Protein AF-A0A7S3AWL4-F1 (afdb_monomer_lite)

Sequence (113 aa):
MGIVVPYDKRTEVGYRSLDPSGESLRKLLYRQVSAKPEARAAPQSELDELVNWANIANDECDFGASLQLGSDLFNHSPQLAALTGRVLQTAYTLLGRDEYASIAAEHAASRSS

Organism: NCBI:txid156174

Structure (mmCIF, N/CA/C/O backbone):
data_AF-A0A7S3AWL4-F1
#
_entry.id   AF-A0A7S3AWL4-F1
#
loop_
_atom_site.group_PDB
_atom_site.id
_atom_site.type_symbol
_atom_site.label_atom_id
_atom_site.label_alt_id
_atom_site.label_comp_id
_atom_site.label_asym_id
_atom_site.label_entity_id
_atom_site.label_seq_id
_atom_site.pdbx_PDB_ins_code
_atom_site.Cartn_x
_atom_site.Cartn_y
_atom_site.Cartn_z
_atom_site.occupancy
_atom_site.B_iso_or_equiv
_atom_site.auth_seq_id
_atom_site.auth_comp_id
_atom_site.auth_asym_id
_atom_site.auth_atom_id
_atom_site.pdbx_PDB_model_num
ATOM 1 N N . MET A 1 1 ? -13.355 -4.216 -7.420 1.00 52.69 1 MET A N 1
ATOM 2 C CA . MET A 1 1 ? -13.648 -4.817 -6.102 1.00 52.69 1 MET A CA 1
ATOM 3 C C . MET A 1 1 ? -13.735 -3.685 -5.094 1.00 52.69 1 MET A C 1
ATOM 5 O O . MET A 1 1 ? -13.007 -2.720 -5.271 1.00 52.69 1 MET A O 1
ATOM 9 N N . GLY A 1 2 ? -14.642 -3.760 -4.120 1.00 69.56 2 GLY A N 1
ATOM 10 C CA . GLY A 1 2 ? -14.717 -2.799 -3.012 1.00 69.56 2 GLY A CA 1
ATOM 11 C C . GLY A 1 2 ? -14.178 -3.424 -1.725 1.00 69.56 2 GLY A C 1
ATOM 12 O O . GLY A 1 2 ? -14.211 -4.648 -1.590 1.00 69.56 2 GLY A O 1
ATOM 13 N N . ILE A 1 3 ? -13.685 -2.603 -0.798 1.00 79.56 3 ILE A N 1
ATOM 14 C CA . ILE A 1 3 ? -13.221 -3.052 0.521 1.00 79.56 3 ILE A CA 1
ATOM 15 C C . ILE A 1 3 ? -14.275 -2.773 1.599 1.00 79.56 3 ILE A C 1
ATOM 17 O O . ILE A 1 3 ? -15.037 -1.815 1.502 1.00 79.56 3 ILE A O 1
ATOM 21 N N . VAL A 1 4 ? -14.307 -3.611 2.638 1.00 80.19 4 VAL A N 1
ATOM 22 C CA . VAL A 1 4 ? -15.144 -3.403 3.829 1.00 80.19 4 VAL A CA 1
ATOM 23 C C . VAL A 1 4 ? -14.237 -3.312 5.048 1.00 80.19 4 VAL A C 1
ATOM 25 O O . VAL A 1 4 ? -13.524 -4.269 5.383 1.00 80.19 4 VAL A O 1
ATOM 28 N N . VAL A 1 5 ? -14.281 -2.158 5.709 1.00 75.19 5 VAL A N 1
ATOM 29 C CA . VAL A 1 5 ? -13.503 -1.844 6.909 1.00 75.19 5 VAL A CA 1
ATOM 30 C C . VAL A 1 5 ? -14.408 -1.264 7.996 1.00 75.19 5 VAL A C 1
ATOM 32 O O . VAL A 1 5 ? -15.437 -0.668 7.666 1.00 75.19 5 VAL A O 1
ATOM 35 N N . PRO A 1 6 ? -14.075 -1.462 9.283 1.00 75.62 6 PRO A N 1
ATOM 36 C CA . PRO A 1 6 ? -14.747 -0.764 10.371 1.00 75.62 6 PRO A CA 1
ATOM 37 C C . PRO A 1 6 ? -14.640 0.749 10.162 1.00 75.62 6 PRO A C 1
ATOM 39 O O . PRO A 1 6 ? -13.563 1.247 9.853 1.00 75.62 6 PRO A O 1
ATOM 42 N N . TYR A 1 7 ? -15.755 1.461 10.317 1.00 77.06 7 TYR A N 1
ATOM 43 C CA . TYR A 1 7 ? -15.812 2.917 10.218 1.00 77.06 7 TYR A CA 1
ATOM 44 C C . TYR A 1 7 ? -16.582 3.465 11.416 1.00 77.06 7 TYR A C 1
ATOM 46 O O . TYR A 1 7 ? -17.759 3.135 11.609 1.00 77.06 7 TYR A O 1
ATOM 54 N N . ASP A 1 8 ? -15.919 4.281 12.229 1.00 77.69 8 ASP A N 1
ATOM 55 C CA . ASP A 1 8 ? -16.550 4.985 13.337 1.00 77.69 8 ASP A CA 1
ATOM 56 C C . ASP A 1 8 ? -17.167 6.284 12.809 1.00 77.69 8 ASP A C 1
ATOM 58 O O . ASP A 1 8 ? -16.482 7.250 12.490 1.00 77.69 8 ASP A O 1
ATOM 62 N N . LYS A 1 9 ? -18.501 6.319 12.741 1.00 75.88 9 LYS A N 1
ATOM 63 C CA . LYS A 1 9 ? -19.256 7.489 1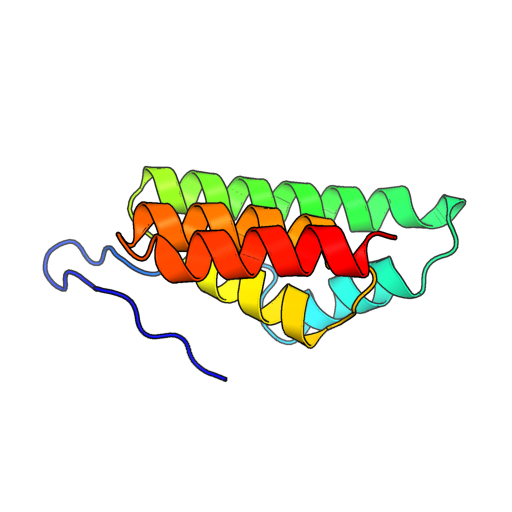2.266 1.00 75.88 9 LYS A CA 1
ATOM 64 C C . LYS A 1 9 ? -19.129 8.719 13.167 1.00 75.88 9 LYS A C 1
ATOM 66 O O . LYS A 1 9 ? -19.518 9.802 12.751 1.00 75.88 9 LYS A O 1
ATOM 71 N N . ARG A 1 10 ? -18.691 8.555 14.417 1.00 73.19 10 ARG A N 1
ATOM 72 C CA . ARG A 1 10 ? -18.588 9.644 15.394 1.00 73.19 10 ARG A CA 1
ATOM 73 C C . ARG A 1 10 ? -17.258 10.378 15.278 1.00 73.19 10 ARG A C 1
ATOM 75 O O . ARG A 1 10 ? -17.219 11.575 15.537 1.00 73.19 10 ARG A O 1
ATOM 82 N N . THR A 1 11 ? -16.192 9.663 14.935 1.00 75.19 11 THR A N 1
ATOM 83 C CA . THR A 1 11 ? -14.858 10.236 14.708 1.00 75.19 11 THR A CA 1
ATOM 84 C C . THR A 1 11 ? -14.525 10.384 13.226 1.00 75.19 11 THR A C 1
ATOM 86 O O . THR A 1 11 ? -13.534 11.024 12.905 1.00 75.19 11 THR A O 1
ATOM 89 N N . GLU A 1 12 ? -15.352 9.814 12.344 1.00 79.12 12 GLU A N 1
ATOM 90 C CA . GLU A 1 12 ? -15.141 9.717 10.896 1.00 79.12 12 GLU A CA 1
ATOM 91 C C . GLU A 1 12 ? -13.871 8.939 10.509 1.00 79.12 12 GLU A C 1
ATOM 93 O O . GLU A 1 12 ? -13.321 9.140 9.430 1.00 79.12 12 GLU A O 1
ATOM 98 N N . VAL A 1 13 ? -13.438 8.016 11.375 1.00 79.31 13 VAL A N 1
ATOM 99 C CA . VAL A 1 13 ? -12.190 7.248 11.237 1.00 79.31 13 VAL A CA 1
ATOM 100 C C . VAL A 1 13 ? -12.463 5.824 10.760 1.00 79.31 13 VAL A C 1
ATOM 102 O O . VAL A 1 13 ? -13.411 5.167 11.195 1.00 79.31 13 VAL A O 1
ATOM 105 N N . GLY A 1 14 ? -11.592 5.328 9.889 1.00 76.19 14 GLY A N 1
ATOM 106 C CA . GLY A 1 14 ? -11.541 3.948 9.409 1.00 76.19 14 GLY A CA 1
ATOM 107 C C . GLY A 1 14 ? -11.207 3.849 7.921 1.00 76.19 14 GLY A C 1
ATOM 108 O O . GLY A 1 14 ? -10.674 2.834 7.463 1.00 76.19 14 GLY A O 1
ATOM 109 N N . TYR A 1 15 ? -11.481 4.908 7.156 1.00 85.94 15 TYR A N 1
ATOM 110 C CA . TYR A 1 15 ? -11.156 5.000 5.739 1.00 85.94 15 TYR A CA 1
ATOM 111 C C . TYR A 1 15 ? -10.933 6.449 5.318 1.00 85.94 15 TYR A C 1
ATOM 113 O O . TYR A 1 15 ? -11.789 7.308 5.523 1.00 85.94 15 TYR A O 1
ATOM 121 N N . ARG A 1 16 ? -9.849 6.660 4.572 1.00 86.25 16 ARG A N 1
ATOM 122 C CA . ARG A 1 16 ? -9.619 7.875 3.797 1.00 86.25 16 ARG A CA 1
ATOM 123 C C . ARG A 1 16 ? -9.127 7.530 2.397 1.00 86.25 16 ARG A C 1
ATOM 125 O O . ARG A 1 16 ? -8.418 6.542 2.202 1.00 86.25 16 ARG A O 1
ATOM 132 N N . SER A 1 17 ? -9.480 8.365 1.428 1.00 83.88 17 SER A N 1
ATOM 133 C CA . SER A 1 17 ? -8.934 8.259 0.075 1.00 83.88 17 SER A CA 1
ATOM 134 C C . SER A 1 17 ? -7.489 8.749 0.045 1.00 83.88 17 SER A C 1
ATOM 136 O O . SER A 1 17 ? -7.158 9.754 0.671 1.00 83.88 17 SER A O 1
ATOM 138 N N . LEU A 1 18 ? -6.650 8.061 -0.725 1.00 86.75 18 LEU A N 1
ATOM 139 C CA . LEU A 1 18 ? -5.311 8.528 -1.075 1.00 86.75 18 LEU A CA 1
ATOM 140 C C . LEU A 1 18 ? -5.362 9.270 -2.421 1.00 86.75 18 LEU A C 1
ATOM 142 O O . LEU A 1 18 ? -6.211 8.982 -3.269 1.00 86.75 18 LEU A O 1
ATOM 146 N N . ASP A 1 19 ? -4.452 10.211 -2.629 1.00 84.44 19 ASP A N 1
ATOM 147 C CA . ASP A 1 19 ? -4.171 10.818 -3.933 1.00 84.44 19 ASP A CA 1
ATOM 148 C C . ASP A 1 19 ? -2.755 10.374 -4.321 1.00 84.44 19 ASP A C 1
ATOM 150 O O . ASP A 1 19 ? -1.914 10.388 -3.435 1.00 84.44 19 ASP A O 1
ATOM 154 N N . PRO A 1 20 ? -2.451 9.918 -5.547 1.00 85.19 20 PRO A N 1
ATOM 155 C CA . PRO A 1 20 ? -3.381 9.504 -6.596 1.00 85.19 20 PRO A CA 1
ATOM 156 C C . PRO A 1 20 ? -4.242 8.283 -6.222 1.00 85.19 20 PRO A C 1
ATOM 158 O O . PRO A 1 20 ? -3.782 7.345 -5.576 1.00 85.19 20 PRO A O 1
ATOM 161 N N . SER A 1 21 ? -5.489 8.254 -6.713 1.00 84.50 21 SER A N 1
ATOM 162 C CA . SER A 1 21 ? -6.416 7.110 -6.634 1.00 84.50 21 SER A CA 1
ATOM 163 C C . SER A 1 21 ? -7.134 6.840 -7.963 1.00 84.50 21 SER A C 1
ATOM 165 O O . SER A 1 21 ? -7.161 7.666 -8.876 1.00 84.50 21 SER A O 1
ATOM 167 N N . GLY A 1 22 ? -7.703 5.640 -8.114 1.00 87.62 22 GLY A N 1
ATOM 168 C CA . GLY A 1 22 ? -8.486 5.274 -9.297 1.00 87.62 22 GLY A CA 1
ATOM 169 C C . GLY A 1 22 ? -7.677 5.330 -10.600 1.00 87.62 22 GLY A C 1
ATOM 170 O O . GLY A 1 22 ? -6.739 4.556 -10.800 1.00 87.62 22 GLY A O 1
ATOM 171 N N . GLU A 1 23 ? -8.054 6.220 -11.524 1.00 88.19 23 GLU A N 1
ATOM 172 C CA . GLU A 1 23 ? -7.400 6.329 -12.835 1.00 88.19 23 GLU A CA 1
ATOM 173 C C . GLU A 1 23 ? -5.971 6.886 -12.742 1.00 88.19 23 GLU A C 1
ATOM 175 O O . GLU A 1 23 ? -5.083 6.398 -13.448 1.00 88.19 23 GLU A O 1
ATOM 180 N N . SER A 1 24 ? -5.717 7.871 -11.872 1.00 89.62 24 SER A N 1
ATOM 181 C CA . SER A 1 24 ? -4.373 8.442 -11.705 1.00 89.62 24 SER A CA 1
ATOM 182 C C . SER A 1 24 ? -3.414 7.413 -11.107 1.00 89.62 24 SER A C 1
ATOM 184 O O . SER A 1 24 ? -2.307 7.246 -11.621 1.00 89.62 24 SER A O 1
ATOM 186 N N . LEU A 1 25 ? -3.881 6.625 -10.132 1.00 91.69 25 LEU A N 1
ATOM 187 C CA . LEU A 1 25 ? -3.124 5.493 -9.598 1.00 91.69 25 LEU A CA 1
ATOM 188 C C . LEU A 1 25 ? -2.843 4.453 -10.689 1.00 91.69 25 LEU A C 1
ATOM 190 O O . LEU A 1 25 ? -1.700 4.048 -10.873 1.00 91.69 25 LEU A O 1
ATOM 194 N N . ARG A 1 26 ? -3.843 4.071 -11.495 1.00 90.62 26 ARG A N 1
ATOM 195 C CA . ARG A 1 26 ? -3.626 3.142 -12.622 1.00 90.62 26 ARG A CA 1
ATOM 196 C C . ARG A 1 26 ? -2.569 3.643 -13.605 1.00 90.62 26 ARG A C 1
ATOM 198 O O . ARG A 1 26 ? -1.787 2.831 -14.096 1.00 90.62 26 ARG A O 1
ATOM 205 N N . LYS A 1 27 ? -2.529 4.948 -13.896 1.00 93.44 27 LYS A N 1
ATOM 206 C CA . LYS A 1 27 ? -1.504 5.557 -14.763 1.00 93.44 27 LYS A CA 1
ATOM 207 C C . LYS A 1 27 ? -0.116 5.490 -14.129 1.00 93.44 27 LYS A C 1
ATOM 209 O O . LYS A 1 27 ? 0.837 5.143 -14.827 1.00 93.44 27 LYS A O 1
ATOM 214 N N . LEU A 1 28 ? -0.004 5.775 -12.831 1.00 92.94 28 LEU A N 1
ATOM 215 C CA . LEU A 1 28 ? 1.246 5.647 -12.082 1.00 92.94 28 LEU A CA 1
ATOM 216 C C . LEU A 1 28 ? 1.767 4.203 -12.109 1.00 92.94 28 LEU A C 1
ATOM 218 O O . LEU A 1 28 ? 2.906 3.963 -12.508 1.00 92.94 28 LEU A O 1
ATOM 222 N N . LEU A 1 29 ? 0.917 3.230 -11.776 1.00 93.50 29 LEU A N 1
ATOM 223 C CA . LEU A 1 29 ? 1.297 1.817 -11.771 1.00 93.50 29 LEU A CA 1
ATOM 224 C C . LEU A 1 29 ? 1.678 1.323 -13.173 1.00 93.50 29 LEU A C 1
ATOM 226 O O . LEU A 1 29 ? 2.675 0.619 -13.331 1.00 93.50 29 LEU A O 1
ATOM 230 N N . TYR A 1 30 ? 0.955 1.763 -14.207 1.00 93.44 30 TYR A N 1
ATOM 231 C CA . TYR A 1 30 ? 1.289 1.430 -15.589 1.00 93.44 30 TYR A CA 1
ATOM 232 C C . TYR A 1 30 ? 2.662 1.979 -15.994 1.00 93.44 30 TYR A C 1
ATOM 234 O O . TYR A 1 30 ? 3.447 1.258 -16.616 1.00 93.44 30 TYR A O 1
ATOM 242 N N . ARG A 1 31 ? 2.977 3.230 -15.615 1.00 93.31 31 ARG A N 1
ATOM 243 C CA . ARG A 1 31 ? 4.311 3.822 -15.809 1.00 93.31 31 ARG A CA 1
ATOM 244 C C . ARG A 1 31 ? 5.373 2.994 -15.092 1.00 93.31 31 ARG A C 1
ATOM 246 O O . ARG A 1 31 ? 6.392 2.698 -15.704 1.00 93.31 31 ARG A O 1
ATOM 253 N N . GLN A 1 32 ? 5.118 2.573 -13.855 1.00 91.81 32 GLN A N 1
ATOM 254 C CA . GLN A 1 32 ? 6.074 1.791 -13.071 1.00 91.81 32 GLN A CA 1
ATOM 255 C C . GLN A 1 32 ? 6.380 0.427 -13.700 1.00 91.81 32 GLN A C 1
ATOM 257 O O . GLN A 1 32 ? 7.540 0.039 -13.835 1.00 91.81 32 GLN A O 1
ATOM 262 N N . VAL A 1 33 ? 5.346 -0.295 -14.131 1.00 91.88 33 VAL A N 1
ATOM 263 C CA . VAL A 1 33 ? 5.491 -1.639 -14.709 1.00 91.88 33 VAL A CA 1
ATOM 264 C C . VAL A 1 33 ? 6.092 -1.585 -16.118 1.00 91.88 33 VAL A C 1
ATOM 266 O O . VAL A 1 33 ? 6.932 -2.419 -16.461 1.00 91.88 33 VAL A O 1
ATOM 269 N N . SER A 1 34 ? 5.705 -0.592 -16.923 1.00 91.12 34 SER A N 1
ATOM 270 C CA . SER A 1 34 ? 6.099 -0.491 -18.337 1.00 91.12 34 SER A CA 1
ATOM 271 C C . SER A 1 34 ? 7.418 0.255 -18.568 1.00 91.12 34 SER A C 1
ATOM 273 O O . SER A 1 34 ? 7.995 0.151 -19.651 1.00 91.12 34 SER A O 1
ATOM 275 N N . ALA A 1 35 ? 7.905 1.027 -17.590 1.00 90.94 35 ALA A N 1
ATOM 276 C CA . ALA A 1 35 ? 9.165 1.751 -17.713 1.00 90.94 35 ALA A CA 1
ATOM 277 C C . ALA A 1 35 ? 10.369 0.800 -17.746 1.00 90.94 35 ALA A C 1
ATOM 279 O O . ALA A 1 35 ? 10.393 -0.237 -17.077 1.00 90.94 35 ALA A O 1
ATOM 280 N N . LYS A 1 36 ? 11.403 1.199 -18.494 1.00 88.94 36 LYS A N 1
ATOM 281 C CA . LYS A 1 36 ? 12.727 0.568 -18.435 1.00 88.94 36 LYS A CA 1
ATOM 282 C C . LYS A 1 36 ? 13.382 0.836 -17.071 1.00 88.94 36 LYS A C 1
ATOM 284 O O . LYS A 1 36 ? 13.041 1.850 -16.456 1.00 88.94 36 LYS A O 1
ATOM 289 N N . PRO A 1 37 ? 14.317 -0.009 -16.603 1.00 85.69 37 PRO A N 1
ATOM 290 C CA . PRO A 1 37 ? 14.942 0.132 -15.284 1.00 85.69 37 PRO A CA 1
ATOM 291 C C . PRO A 1 37 ? 15.455 1.545 -14.971 1.00 85.69 37 PRO A C 1
ATOM 293 O O . PRO A 1 37 ? 15.277 2.027 -13.859 1.00 85.69 37 PRO A O 1
ATOM 296 N N . GLU A 1 38 ? 16.000 2.247 -15.964 1.00 88.19 38 GLU A N 1
ATOM 297 C CA . GLU A 1 38 ? 16.575 3.589 -15.817 1.00 88.19 38 GLU A CA 1
ATOM 298 C C . GLU A 1 38 ? 15.505 4.674 -15.611 1.00 88.19 38 GLU A C 1
ATOM 300 O O . GLU A 1 38 ? 15.761 5.701 -14.989 1.00 88.19 38 GLU A O 1
ATOM 305 N N . ALA A 1 39 ? 14.291 4.444 -16.116 1.00 88.50 39 ALA A N 1
ATOM 306 C CA . ALA A 1 39 ? 13.159 5.364 -16.021 1.00 88.50 39 ALA A CA 1
ATOM 307 C C . ALA A 1 39 ? 12.171 4.995 -14.898 1.00 88.50 39 ALA A C 1
ATOM 309 O O . ALA A 1 39 ? 11.194 5.713 -14.688 1.00 88.50 39 ALA A O 1
ATOM 310 N N . ARG A 1 40 ? 12.413 3.894 -14.170 1.00 89.69 40 ARG A N 1
ATOM 311 C CA . ARG A 1 40 ? 11.567 3.439 -13.051 1.00 89.69 40 ARG A CA 1
ATOM 312 C C . ARG A 1 40 ? 11.761 4.246 -11.766 1.00 89.69 40 ARG A C 1
ATOM 314 O O . ARG A 1 40 ? 10.899 4.196 -10.903 1.00 89.69 40 ARG A O 1
ATOM 321 N N . ALA A 1 41 ? 12.851 5.003 -11.632 1.00 90.94 41 ALA A N 1
ATOM 322 C CA . ALA A 1 41 ? 13.162 5.722 -10.392 1.00 90.94 41 ALA A CA 1
ATOM 323 C C . ALA A 1 41 ? 12.090 6.759 -10.008 1.00 90.94 41 ALA A C 1
ATOM 325 O O . ALA A 1 41 ? 11.652 6.795 -8.863 1.00 90.94 41 ALA A O 1
ATOM 326 N N . ALA A 1 42 ? 11.628 7.567 -10.967 1.00 90.69 42 ALA A N 1
ATOM 327 C CA . ALA A 1 42 ? 10.596 8.575 -10.719 1.00 90.69 42 ALA A CA 1
ATOM 328 C C . ALA A 1 42 ? 9.237 7.963 -10.311 1.00 90.69 42 ALA A C 1
ATOM 330 O O . ALA A 1 42 ? 8.754 8.293 -9.230 1.00 90.69 42 ALA A O 1
ATOM 331 N N . PRO A 1 43 ? 8.633 7.037 -11.089 1.00 92.06 43 PRO A N 1
ATOM 332 C CA . PRO A 1 43 ? 7.381 6.400 -10.682 1.00 92.06 43 PRO A CA 1
ATOM 333 C C . PRO A 1 43 ? 7.518 5.536 -9.418 1.00 92.06 43 PRO A C 1
ATOM 335 O O . PRO A 1 43 ? 6.546 5.412 -8.678 1.00 92.06 43 PRO A O 1
ATOM 338 N N . GLN A 1 44 ? 8.702 4.987 -9.116 1.00 91.44 44 GLN A N 1
ATOM 339 C CA . GLN A 1 44 ? 8.946 4.320 -7.834 1.00 91.44 44 GLN A CA 1
ATOM 340 C C . GLN A 1 44 ? 8.897 5.312 -6.666 1.00 91.44 44 GLN A C 1
ATOM 342 O O . GLN A 1 44 ? 8.267 5.008 -5.662 1.00 91.44 44 GLN A O 1
ATOM 347 N N . SER A 1 45 ? 9.489 6.502 -6.809 1.00 93.62 45 SER A N 1
ATOM 348 C CA . SER A 1 45 ? 9.434 7.552 -5.780 1.00 93.62 45 SER A CA 1
ATOM 349 C C . SER A 1 45 ? 7.998 8.008 -5.509 1.00 93.62 45 SER A C 1
ATOM 351 O O . SER A 1 45 ? 7.593 8.092 -4.356 1.00 93.62 45 SER A O 1
ATOM 353 N N . GLU A 1 46 ? 7.208 8.238 -6.566 1.00 93.56 46 GLU A N 1
ATOM 354 C CA . GLU A 1 46 ? 5.778 8.573 -6.448 1.00 93.56 46 GLU A CA 1
ATOM 355 C C . GLU A 1 46 ? 5.002 7.459 -5.707 1.00 93.56 46 GLU A C 1
ATOM 357 O O . GLU A 1 46 ? 4.100 7.721 -4.913 1.00 93.56 46 GLU A O 1
ATOM 362 N N . LEU A 1 47 ? 5.365 6.193 -5.942 1.00 93.25 47 LEU A N 1
ATOM 363 C CA . LEU A 1 47 ? 4.749 5.044 -5.281 1.00 93.25 47 LEU A CA 1
ATOM 364 C C . LEU A 1 47 ? 5.153 4.927 -3.804 1.00 93.25 47 LEU A C 1
ATOM 366 O O . LEU A 1 47 ? 4.316 4.596 -2.966 1.00 93.25 47 LEU A O 1
ATOM 370 N N . ASP A 1 48 ? 6.416 5.198 -3.483 1.00 93.56 48 ASP A N 1
ATOM 371 C CA . ASP A 1 48 ? 6.927 5.178 -2.112 1.00 93.56 48 ASP A CA 1
ATOM 372 C C . ASP A 1 48 ? 6.289 6.296 -1.267 1.00 93.56 48 ASP A C 1
ATOM 374 O O . ASP A 1 48 ? 5.931 6.064 -0.110 1.00 93.56 48 ASP A O 1
ATOM 378 N N . GLU A 1 49 ? 6.051 7.475 -1.853 1.00 94.56 49 GLU A N 1
ATOM 379 C CA . GLU A 1 49 ? 5.280 8.556 -1.222 1.00 94.56 49 GLU A CA 1
ATOM 380 C C . GLU A 1 49 ? 3.836 8.133 -0.925 1.00 94.56 49 GLU A C 1
ATOM 382 O O . GLU A 1 49 ? 3.337 8.353 0.181 1.00 94.56 49 GLU A O 1
ATOM 387 N N . LEU A 1 50 ? 3.181 7.448 -1.865 1.00 93.75 50 LEU A N 1
ATOM 388 C CA . LEU A 1 50 ? 1.820 6.947 -1.673 1.00 93.75 50 LEU A CA 1
ATOM 389 C C . LEU A 1 50 ? 1.736 5.910 -0.541 1.00 93.75 50 LEU A C 1
ATOM 391 O O . LEU A 1 50 ? 0.794 5.913 0.253 1.00 93.75 50 LEU A O 1
ATOM 395 N N . VAL A 1 51 ? 2.739 5.035 -0.436 1.00 93.88 51 VAL A N 1
ATOM 396 C CA . VAL A 1 51 ? 2.864 4.077 0.673 1.00 93.88 51 VAL A CA 1
ATOM 397 C C . VAL A 1 51 ? 3.094 4.807 1.995 1.00 93.88 51 VAL A C 1
ATOM 399 O O . VAL A 1 51 ? 2.520 4.423 3.012 1.00 93.88 51 VAL A O 1
ATOM 402 N N . ASN A 1 52 ? 3.888 5.878 1.994 1.00 94.38 52 ASN A N 1
ATOM 403 C CA . ASN A 1 52 ? 4.089 6.705 3.177 1.00 94.38 52 ASN A CA 1
ATOM 404 C C . ASN A 1 52 ? 2.776 7.358 3.643 1.00 94.38 52 ASN A C 1
ATOM 406 O O . ASN A 1 52 ? 2.456 7.306 4.828 1.00 94.38 52 ASN A O 1
ATOM 410 N N . TRP A 1 53 ? 1.964 7.890 2.727 1.00 93.62 53 TRP A N 1
ATOM 411 C CA . TRP A 1 53 ? 0.632 8.409 3.060 1.00 93.62 53 TRP A CA 1
ATOM 412 C C . TRP A 1 53 ? -0.312 7.332 3.593 1.00 93.62 53 TRP A C 1
ATOM 414 O O . TRP A 1 53 ? -1.053 7.586 4.542 1.00 93.62 53 TRP A O 1
ATOM 424 N N . ALA A 1 54 ? -0.247 6.113 3.054 1.00 93.50 54 ALA A N 1
ATOM 425 C CA . ALA A 1 54 ? -0.997 4.983 3.594 1.00 93.50 54 ALA A CA 1
ATOM 426 C C . ALA A 1 54 ? -0.557 4.615 5.025 1.00 93.50 54 ALA A C 1
ATOM 428 O O . ALA A 1 54 ? -1.398 4.255 5.844 1.00 93.50 54 ALA A O 1
ATOM 429 N N . ASN A 1 55 ? 0.735 4.730 5.348 1.00 92.19 55 ASN A N 1
ATOM 430 C CA . ASN A 1 55 ? 1.235 4.500 6.706 1.00 92.19 55 ASN A CA 1
ATOM 431 C C . ASN A 1 55 ? 0.794 5.597 7.681 1.00 92.19 55 ASN A C 1
ATOM 433 O O . ASN A 1 55 ? 0.372 5.277 8.784 1.00 92.19 55 ASN A O 1
ATOM 437 N N . ILE A 1 56 ? 0.796 6.864 7.261 1.00 93.25 56 ILE A N 1
ATOM 438 C CA . ILE A 1 56 ? 0.251 7.961 8.077 1.00 93.25 56 ILE A CA 1
ATOM 439 C C . ILE A 1 56 ? -1.244 7.736 8.342 1.00 93.25 56 ILE A C 1
ATOM 441 O O . ILE A 1 56 ? -1.704 7.882 9.469 1.00 93.25 56 ILE A O 1
ATOM 445 N N . ALA A 1 57 ? -2.002 7.316 7.323 1.00 91.44 57 ALA A N 1
ATOM 446 C CA . ALA A 1 57 ? -3.405 6.946 7.494 1.00 91.44 57 ALA A CA 1
ATOM 447 C C . ALA A 1 57 ? -3.569 5.807 8.513 1.00 91.44 57 ALA A C 1
ATOM 449 O O . ALA A 1 57 ? -4.469 5.850 9.344 1.00 91.44 57 ALA A O 1
ATOM 450 N N . ASN A 1 58 ? -2.679 4.811 8.489 1.00 91.88 58 ASN A N 1
ATOM 451 C CA . ASN A 1 58 ? -2.681 3.746 9.486 1.00 91.88 58 ASN A CA 1
ATOM 452 C C . ASN A 1 58 ? -2.440 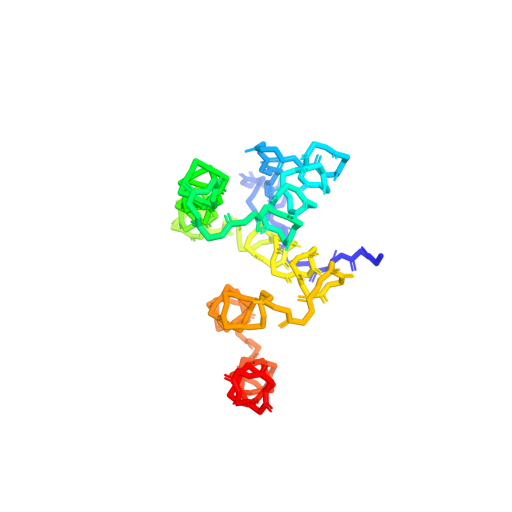4.283 10.907 1.00 91.88 58 ASN A C 1
ATOM 454 O O . ASN A 1 58 ? -3.157 3.884 11.819 1.00 91.88 58 ASN A O 1
ATOM 458 N N . ASP A 1 59 ? -1.492 5.200 11.102 1.00 91.69 59 ASP A N 1
ATOM 459 C CA . ASP A 1 59 ? -1.239 5.818 12.414 1.00 91.69 59 ASP A CA 1
ATOM 460 C C . ASP A 1 59 ? -2.454 6.623 12.925 1.00 91.69 59 ASP A C 1
ATOM 462 O O . ASP A 1 59 ? -2.677 6.729 14.131 1.00 91.69 59 ASP A O 1
ATOM 466 N N . GLU A 1 60 ? -3.285 7.131 12.009 1.00 91.25 60 GLU A N 1
ATOM 467 C CA . GLU A 1 60 ? -4.559 7.813 12.282 1.00 91.25 60 GLU A CA 1
ATOM 468 C C . GLU A 1 60 ? -5.771 6.856 12.350 1.00 91.25 60 GLU A C 1
ATOM 470 O O . GLU A 1 60 ? -6.917 7.300 12.404 1.00 91.25 60 GLU A O 1
ATOM 475 N N . CYS A 1 61 ? -5.536 5.539 12.393 1.00 87.69 61 CYS A N 1
ATOM 476 C CA . CYS A 1 61 ? -6.550 4.475 12.413 1.00 87.69 61 CYS A CA 1
ATOM 477 C C . CYS A 1 61 ? -7.429 4.366 11.145 1.00 87.69 61 CYS A C 1
ATOM 479 O O . CYS A 1 61 ? -8.424 3.637 11.132 1.00 87.69 61 CYS A O 1
ATOM 481 N N . ASP A 1 62 ? -7.037 5.005 10.042 1.00 89.31 62 ASP A N 1
ATOM 482 C CA . ASP A 1 62 ? -7.655 4.894 8.715 1.00 89.31 62 ASP A CA 1
ATOM 483 C C . ASP A 1 62 ? -7.090 3.711 7.909 1.00 89.31 62 ASP A C 1
ATOM 485 O O . ASP A 1 62 ? -6.631 3.840 6.768 1.00 89.31 62 ASP A O 1
ATOM 489 N N . PHE A 1 63 ? -7.153 2.508 8.484 1.00 90.25 63 PHE A N 1
ATOM 490 C CA . PHE A 1 63 ? -6.562 1.293 7.903 1.00 90.25 63 PHE A CA 1
ATOM 491 C C . PHE A 1 63 ? -7.122 0.926 6.519 1.00 90.25 63 PHE A C 1
ATOM 493 O O . PHE A 1 63 ? -6.482 0.223 5.733 1.00 90.25 63 PHE A O 1
ATOM 500 N N . GLY A 1 64 ? -8.324 1.403 6.182 1.00 89.31 64 GLY A N 1
ATOM 501 C CA . GLY A 1 64 ? -8.913 1.193 4.864 1.00 89.31 64 GLY A CA 1
ATOM 502 C C . GLY A 1 64 ? -8.112 1.806 3.715 1.00 89.31 64 GLY A C 1
ATOM 503 O O . GLY A 1 64 ? -8.180 1.286 2.601 1.00 89.31 64 GLY A O 1
ATOM 504 N N . ALA A 1 65 ? -7.314 2.846 3.967 1.00 90.94 65 ALA A N 1
ATOM 505 C CA . ALA A 1 65 ? -6.470 3.457 2.943 1.00 90.94 65 ALA A CA 1
ATOM 506 C C . ALA A 1 65 ? -5.395 2.481 2.438 1.00 90.94 65 ALA A C 1
ATOM 508 O O . ALA A 1 65 ? -5.268 2.247 1.233 1.00 90.94 65 ALA A O 1
ATOM 509 N N . SER A 1 66 ? -4.661 1.854 3.364 1.00 92.75 66 SER A N 1
ATOM 510 C CA . SER A 1 66 ? -3.634 0.865 3.032 1.00 92.75 66 SER A CA 1
ATOM 511 C C . SER A 1 66 ? -4.244 -0.415 2.453 1.00 92.75 66 SER A C 1
ATOM 513 O O . SER A 1 66 ? -3.711 -0.957 1.484 1.00 92.75 66 SER A O 1
ATOM 515 N N . LEU A 1 67 ? -5.411 -0.854 2.944 1.00 92.81 67 LEU A N 1
ATOM 516 C CA . LEU A 1 67 ? -6.114 -2.012 2.379 1.00 92.81 67 LEU A CA 1
ATOM 517 C C . LEU A 1 67 ? -6.537 -1.784 0.916 1.00 92.81 67 LEU A C 1
ATOM 519 O O . LEU A 1 67 ? -6.363 -2.675 0.080 1.00 92.81 67 LEU A O 1
ATOM 523 N N . GLN A 1 68 ? -7.077 -0.603 0.598 1.00 92.44 68 GLN A N 1
ATOM 524 C CA . GLN A 1 68 ? -7.472 -0.253 -0.768 1.00 92.44 68 GLN A CA 1
ATOM 525 C C . GLN A 1 68 ? -6.249 -0.202 -1.687 1.00 92.44 68 GLN A C 1
ATOM 527 O O . GLN A 1 68 ? -6.251 -0.851 -2.732 1.00 92.44 68 GLN A O 1
ATOM 532 N N . LEU A 1 69 ? -5.182 0.484 -1.258 1.00 92.94 69 LEU A N 1
ATOM 533 C CA . LEU A 1 69 ? -3.929 0.567 -2.008 1.00 92.94 69 LEU A CA 1
ATOM 534 C C . LEU A 1 69 ? -3.358 -0.825 -2.303 1.00 92.94 69 LEU A C 1
ATOM 536 O O . LEU A 1 69 ? -3.031 -1.131 -3.447 1.00 92.94 69 LEU A O 1
ATOM 540 N N . GLY A 1 70 ? -3.285 -1.695 -1.293 1.00 92.62 70 GLY A N 1
ATOM 541 C CA . GLY A 1 70 ? -2.820 -3.069 -1.464 1.00 92.62 70 GLY A CA 1
ATOM 542 C C . GLY A 1 70 ? -3.668 -3.859 -2.465 1.00 92.62 70 GLY A C 1
ATOM 543 O O . GLY A 1 70 ? -3.125 -4.584 -3.298 1.00 92.62 70 GLY A O 1
ATOM 544 N N . SER A 1 71 ? -4.993 -3.679 -2.447 1.00 91.69 71 SER A N 1
ATOM 545 C CA . SER A 1 71 ? -5.890 -4.310 -3.421 1.00 91.69 71 SER A CA 1
ATOM 546 C C . SER A 1 71 ? -5.662 -3.789 -4.844 1.00 91.69 71 SER A C 1
ATOM 548 O O . SER A 1 71 ? -5.632 -4.575 -5.793 1.00 91.69 71 SER A O 1
ATOM 550 N N . ASP A 1 72 ? -5.460 -2.484 -5.013 1.00 91.69 72 ASP A N 1
ATOM 551 C CA . ASP A 1 72 ? -5.199 -1.884 -6.323 1.00 91.69 72 ASP A CA 1
ATOM 552 C C . ASP A 1 72 ? -3.859 -2.357 -6.907 1.00 91.69 72 ASP A C 1
ATOM 554 O O . ASP A 1 72 ? -3.793 -2.708 -8.088 1.00 91.69 72 ASP A O 1
ATOM 558 N N . LEU A 1 73 ? -2.817 -2.466 -6.074 1.00 92.19 73 LEU A N 1
ATOM 559 C CA . LEU A 1 73 ? -1.520 -3.032 -6.460 1.00 92.19 73 LEU A CA 1
ATOM 560 C C . LEU A 1 73 ? -1.646 -4.500 -6.894 1.00 92.19 73 LEU A C 1
ATOM 562 O O . LEU A 1 73 ? -1.162 -4.866 -7.970 1.00 92.19 73 LEU A O 1
ATOM 566 N N . PHE A 1 74 ? -2.353 -5.312 -6.098 1.00 90.44 74 PHE A N 1
ATOM 567 C CA . PHE A 1 74 ? -2.592 -6.731 -6.371 1.00 90.44 74 PHE A CA 1
ATOM 568 C C . PHE A 1 74 ? -3.271 -6.951 -7.726 1.00 90.44 74 PHE A C 1
ATOM 570 O O . PHE A 1 74 ? -2.872 -7.820 -8.501 1.00 90.44 74 PHE A O 1
ATOM 577 N N . ASN A 1 75 ? -4.296 -6.149 -8.023 1.00 90.19 75 ASN A N 1
ATOM 578 C CA . ASN A 1 75 ? -5.063 -6.265 -9.260 1.00 90.19 75 ASN A CA 1
ATOM 579 C C . ASN A 1 75 ? -4.321 -5.717 -10.490 1.00 90.19 75 ASN A C 1
ATOM 581 O O . ASN A 1 75 ? -4.747 -5.983 -11.615 1.00 90.19 75 ASN A O 1
ATOM 585 N N . HIS A 1 76 ? -3.248 -4.941 -10.309 1.00 91.12 76 HIS A N 1
ATOM 586 C CA . HIS A 1 76 ? -2.565 -4.287 -11.421 1.00 91.12 76 HIS A CA 1
ATOM 587 C C . HIS A 1 76 ? -1.501 -5.166 -12.083 1.00 91.12 76 HIS A C 1
ATOM 589 O O . HIS A 1 76 ? -1.512 -5.324 -13.304 1.00 91.12 76 HIS A O 1
ATOM 595 N N . SER A 1 77 ? -0.545 -5.703 -11.317 1.00 89.06 77 SER A N 1
ATOM 596 C CA . SER A 1 77 ? 0.564 -6.473 -11.894 1.00 89.06 77 SER A CA 1
ATOM 597 C C . SER A 1 77 ? 1.253 -7.387 -10.877 1.00 89.06 77 SER A C 1
ATOM 599 O O . SER A 1 77 ? 1.605 -6.924 -9.791 1.00 89.06 77 SER A O 1
ATOM 601 N N . PRO A 1 78 ? 1.584 -8.642 -11.247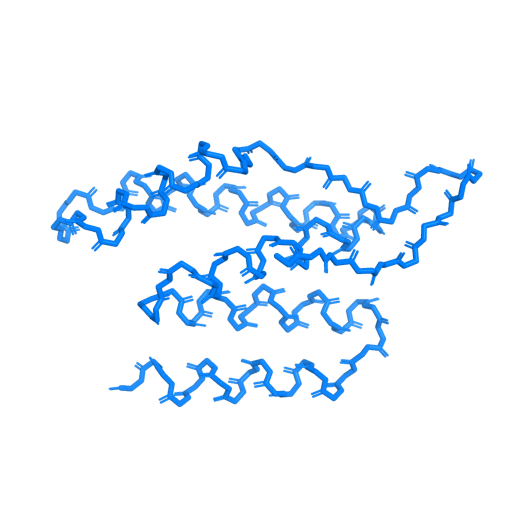 1.00 87.81 78 PRO A N 1
ATOM 602 C CA . PRO A 1 78 ? 2.412 -9.525 -10.423 1.00 87.81 78 PRO A CA 1
ATOM 603 C C . PRO A 1 78 ? 3.799 -8.955 -10.097 1.00 87.81 78 PRO A C 1
ATOM 605 O O . PRO A 1 78 ? 4.360 -9.296 -9.063 1.00 87.81 78 PRO A O 1
ATOM 608 N N . GLN A 1 79 ? 4.342 -8.048 -10.922 1.00 88.12 79 GLN A N 1
ATOM 609 C CA . GLN A 1 79 ? 5.638 -7.398 -10.652 1.00 88.12 79 GLN A CA 1
ATOM 610 C C . GLN A 1 79 ? 5.624 -6.561 -9.361 1.00 88.12 79 GLN A C 1
ATOM 612 O O . GLN A 1 79 ? 6.676 -6.248 -8.814 1.00 88.12 79 GLN A O 1
ATOM 617 N N . LEU A 1 80 ? 4.435 -6.205 -8.866 1.00 90.31 80 LEU A N 1
ATOM 618 C CA . LEU A 1 80 ? 4.237 -5.448 -7.633 1.00 90.31 80 LEU A CA 1
ATOM 619 C C . LEU A 1 80 ? 3.970 -6.360 -6.425 1.00 90.31 80 LEU A C 1
ATOM 621 O O . LEU A 1 80 ? 3.630 -5.851 -5.357 1.00 90.31 80 LEU A O 1
ATOM 625 N N . ALA A 1 81 ? 4.105 -7.686 -6.556 1.00 89.81 81 ALA A N 1
ATOM 626 C CA . ALA A 1 81 ? 3.738 -8.650 -5.515 1.00 89.81 81 ALA A CA 1
ATOM 627 C C . ALA A 1 81 ? 4.450 -8.398 -4.176 1.00 89.81 81 ALA A C 1
ATOM 629 O O . ALA A 1 81 ? 3.807 -8.447 -3.131 1.00 89.81 81 ALA A O 1
ATOM 630 N N . ALA A 1 82 ? 5.740 -8.050 -4.197 1.00 90.38 82 ALA A N 1
ATOM 631 C CA . ALA A 1 82 ? 6.496 -7.752 -2.978 1.00 90.38 82 ALA A CA 1
ATOM 632 C C . ALA A 1 82 ? 5.941 -6.525 -2.229 1.00 90.38 82 ALA A C 1
ATOM 634 O O . ALA A 1 82 ? 5.747 -6.558 -1.014 1.00 90.38 82 ALA A O 1
ATOM 635 N N . LEU A 1 83 ? 5.640 -5.441 -2.955 1.00 91.88 83 LEU A N 1
ATOM 636 C CA . LEU A 1 83 ? 5.035 -4.248 -2.361 1.00 91.88 83 LEU A CA 1
ATOM 637 C C . LEU A 1 83 ? 3.608 -4.533 -1.879 1.00 91.88 83 LEU A C 1
ATOM 639 O O . LEU A 1 83 ? 3.251 -4.160 -0.766 1.00 91.88 83 LEU A O 1
ATOM 643 N N . THR A 1 84 ? 2.831 -5.231 -2.702 1.00 92.81 84 THR A N 1
ATOM 644 C CA . THR A 1 84 ? 1.460 -5.652 -2.401 1.00 92.81 84 THR A CA 1
ATOM 645 C C . THR A 1 84 ? 1.400 -6.439 -1.097 1.00 92.81 84 THR A C 1
ATOM 647 O O . THR A 1 84 ? 0.594 -6.113 -0.231 1.00 92.81 84 THR A O 1
ATOM 650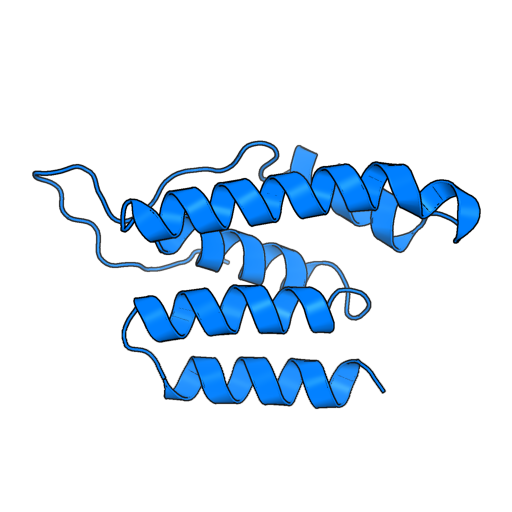 N N . GLY A 1 85 ? 2.278 -7.433 -0.929 1.00 92.31 85 GLY A N 1
ATOM 651 C CA . GLY A 1 85 ? 2.352 -8.244 0.284 1.00 92.31 85 GLY A CA 1
ATOM 652 C C . GLY A 1 85 ? 2.605 -7.408 1.523 1.00 92.31 85 GLY A C 1
ATOM 653 O O . GLY A 1 85 ? 1.864 -7.523 2.489 1.00 92.31 85 GLY A O 1
ATOM 654 N N . ARG A 1 86 ? 3.595 -6.513 1.471 1.00 92.81 86 ARG A N 1
ATOM 655 C CA . ARG A 1 86 ? 3.922 -5.615 2.585 1.00 92.81 86 ARG A CA 1
ATOM 656 C C . ARG A 1 86 ? 2.747 -4.709 2.964 1.00 92.81 86 ARG A C 1
ATOM 658 O O . ARG A 1 86 ? 2.415 -4.614 4.138 1.00 92.81 86 ARG A O 1
ATOM 665 N N . VAL A 1 87 ? 2.102 -4.071 1.985 1.00 93.56 87 VAL A N 1
ATOM 666 C CA . VAL A 1 87 ? 0.964 -3.168 2.238 1.00 93.56 87 VAL A CA 1
ATOM 667 C C . VAL A 1 87 ? -0.237 -3.937 2.803 1.00 93.56 87 VAL A C 1
ATOM 669 O O . VAL A 1 87 ? -0.824 -3.514 3.798 1.00 93.56 87 VAL A O 1
ATOM 672 N N . LEU A 1 88 ? -0.581 -5.083 2.208 1.00 93.12 88 LEU A N 1
ATOM 673 C CA . LEU A 1 88 ? -1.706 -5.905 2.658 1.00 93.12 88 LEU A CA 1
ATOM 674 C C . LEU A 1 88 ? -1.450 -6.547 4.021 1.00 93.12 88 LEU A C 1
ATOM 676 O O . LEU A 1 88 ? -2.366 -6.590 4.835 1.00 93.12 88 LEU A O 1
ATOM 680 N N . GLN A 1 89 ? -0.231 -7.014 4.290 1.00 92.94 89 GLN A N 1
ATOM 681 C CA . GLN A 1 89 ? 0.136 -7.576 5.586 1.00 92.94 89 GLN A CA 1
ATOM 682 C C . GLN A 1 89 ? -0.089 -6.547 6.697 1.00 92.94 89 GLN A C 1
ATOM 684 O O . GLN A 1 89 ? -0.817 -6.838 7.642 1.00 92.94 89 GLN A O 1
ATOM 689 N N . THR A 1 90 ? 0.437 -5.326 6.539 1.00 93.31 90 THR A N 1
ATOM 690 C CA . THR A 1 90 ? 0.215 -4.234 7.498 1.00 93.31 90 THR A CA 1
ATOM 691 C C . THR A 1 90 ? -1.275 -3.946 7.684 1.00 93.31 90 THR A C 1
ATOM 693 O O . THR A 1 90 ? -1.759 -3.919 8.814 1.00 93.31 90 THR A O 1
ATOM 696 N N . ALA A 1 91 ? -2.024 -3.783 6.588 1.00 92.56 91 ALA A N 1
ATOM 697 C CA . ALA A 1 91 ? -3.450 -3.471 6.649 1.00 92.56 91 ALA A CA 1
ATOM 698 C C . ALA A 1 91 ? -4.261 -4.568 7.362 1.00 92.56 91 ALA A C 1
ATOM 700 O O . ALA A 1 91 ? -5.112 -4.274 8.202 1.00 92.56 91 ALA A O 1
ATOM 701 N N . TYR A 1 92 ? -4.001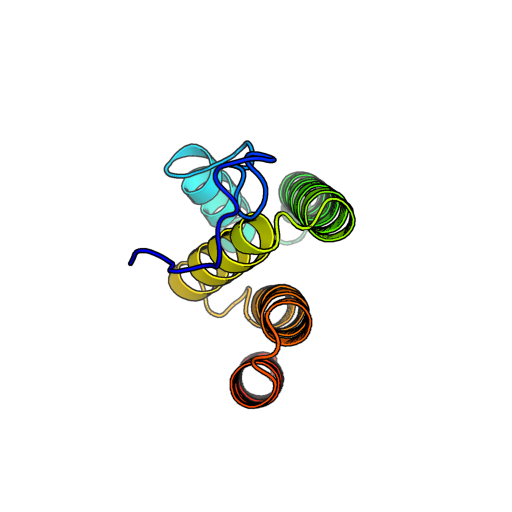 -5.842 7.050 1.00 92.88 92 TYR A N 1
ATOM 702 C CA . TYR A 1 92 ? -4.706 -6.968 7.658 1.00 92.88 92 TYR A CA 1
ATOM 703 C C . TYR A 1 92 ? -4.370 -7.139 9.138 1.00 92.88 92 TYR A C 1
ATOM 705 O O . TYR A 1 92 ? -5.293 -7.360 9.920 1.00 92.88 92 TYR A O 1
ATOM 713 N N . THR A 1 93 ? -3.107 -6.975 9.539 1.00 92.06 93 THR A N 1
ATOM 714 C CA . THR A 1 93 ? -2.717 -7.005 10.956 1.00 92.06 93 THR A CA 1
ATOM 715 C C . THR A 1 93 ? -3.412 -5.894 11.746 1.00 92.06 93 THR A C 1
ATOM 717 O O . THR A 1 93 ? -3.996 -6.161 12.792 1.00 92.06 93 THR A O 1
ATOM 720 N N . LEU A 1 94 ? -3.442 -4.661 11.228 1.00 90.25 94 LEU A N 1
ATOM 721 C CA . LEU A 1 94 ? -4.107 -3.534 11.901 1.00 90.25 94 LEU A CA 1
ATOM 722 C C . LEU A 1 94 ? -5.631 -3.706 12.003 1.00 90.25 94 LEU A C 1
ATOM 724 O O . LEU A 1 94 ? -6.253 -3.242 12.954 1.00 90.25 94 LEU A O 1
ATOM 728 N N . LEU A 1 95 ? -6.235 -4.428 11.056 1.00 89.38 95 LEU A N 1
ATOM 729 C CA . LEU A 1 95 ? -7.654 -4.794 11.085 1.00 89.38 95 LEU A CA 1
ATOM 730 C C . LEU A 1 95 ? -7.960 -6.023 11.964 1.00 89.38 95 LEU A C 1
ATOM 732 O O . LEU A 1 95 ? -9.121 -6.434 12.018 1.00 89.38 95 LEU A O 1
ATOM 736 N N . GLY A 1 96 ? -6.956 -6.631 12.609 1.00 90.06 96 GLY A N 1
ATOM 737 C CA . GLY A 1 96 ? -7.112 -7.856 13.402 1.00 90.06 96 GLY A CA 1
ATOM 738 C C . GLY A 1 96 ? -7.460 -9.088 12.560 1.00 90.06 96 GLY A C 1
ATOM 739 O O . GLY A 1 96 ? -8.226 -9.946 12.994 1.00 90.06 96 GLY A O 1
ATOM 740 N N . ARG A 1 97 ? -6.968 -9.149 11.318 1.00 91.50 97 ARG A N 1
ATOM 741 C CA . ARG A 1 97 ? -7.244 -10.209 10.333 1.00 91.50 97 ARG A CA 1
ATOM 742 C C . ARG A 1 97 ? -5.978 -11.009 10.005 1.00 91.50 97 ARG A C 1
ATOM 744 O O . ARG A 1 97 ? -5.577 -11.104 8.845 1.00 91.50 97 ARG A O 1
ATOM 751 N N . ASP A 1 98 ? -5.347 -11.581 11.024 1.00 89.88 98 ASP A N 1
ATOM 752 C CA . ASP A 1 98 ? -4.003 -12.173 10.929 1.00 89.88 98 ASP A CA 1
ATOM 753 C C . ASP A 1 98 ? -3.881 -13.322 9.911 1.00 89.88 98 ASP A C 1
ATOM 755 O O . ASP A 1 98 ? -2.855 -13.455 9.245 1.00 89.88 98 ASP A O 1
ATOM 759 N N . GLU A 1 9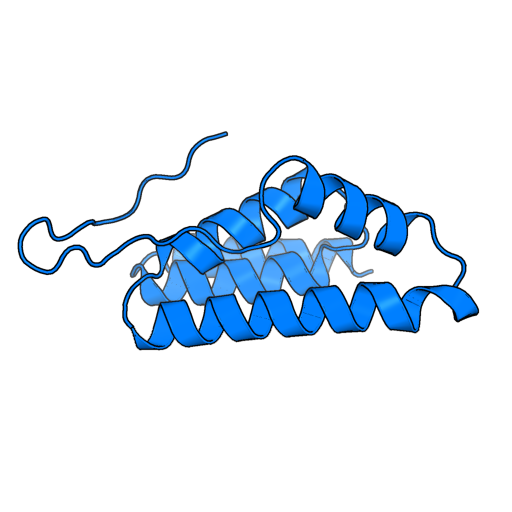9 ? -4.942 -14.107 9.702 1.00 90.19 99 GLU A N 1
ATOM 760 C CA . GLU A 1 99 ? -4.964 -15.168 8.681 1.00 90.19 99 GLU A CA 1
ATOM 761 C C . GLU A 1 99 ? -4.747 -14.604 7.265 1.00 90.19 99 GLU A C 1
ATOM 763 O O . GLU A 1 99 ? -3.961 -15.143 6.483 1.00 90.19 99 GLU A O 1
ATOM 768 N N . TYR A 1 100 ? -5.381 -13.471 6.940 1.00 88.75 100 TYR A N 1
ATOM 769 C CA . TYR A 1 100 ? -5.181 -12.806 5.650 1.00 88.75 100 TYR A CA 1
ATOM 770 C C . TYR A 1 100 ? -3.798 -12.162 5.541 1.00 88.75 100 TYR A C 1
ATOM 772 O O . TYR A 1 100 ? -3.233 -12.127 4.446 1.00 88.75 100 TYR A O 1
ATOM 780 N N . ALA A 1 101 ? -3.225 -11.702 6.656 1.00 88.94 101 ALA A N 1
ATOM 781 C CA . ALA A 1 101 ? -1.858 -11.195 6.687 1.00 88.94 101 ALA A CA 1
ATOM 782 C C . ALA A 1 101 ? -0.846 -12.304 6.336 1.00 88.94 101 ALA A C 1
ATOM 784 O O . ALA A 1 101 ? 0.069 -12.062 5.546 1.00 88.94 101 ALA A O 1
ATOM 785 N N . SER A 1 102 ? -1.048 -13.529 6.844 1.00 88.00 102 SER A N 1
ATOM 786 C CA . SER A 1 102 ? -0.216 -14.695 6.497 1.00 88.00 102 SER A CA 1
ATOM 787 C C . SER A 1 102 ? -0.319 -15.046 5.011 1.00 88.00 102 SER A C 1
ATOM 789 O O . SER A 1 102 ? 0.696 -15.166 4.326 1.00 88.00 102 SER A O 1
ATOM 791 N N . ILE A 1 103 ? -1.545 -15.114 4.479 1.00 88.44 103 ILE A N 1
ATOM 792 C CA . ILE A 1 103 ? -1.787 -15.400 3.057 1.00 88.44 103 ILE A CA 1
ATOM 793 C C . ILE A 1 103 ? -1.131 -14.339 2.160 1.00 88.44 103 ILE A C 1
ATOM 795 O O . ILE A 1 103 ? -0.511 -14.678 1.151 1.00 88.44 103 ILE A O 1
ATOM 799 N N . ALA A 1 104 ? -1.237 -13.055 2.516 1.00 86.94 104 ALA A N 1
ATOM 800 C CA . ALA A 1 104 ? -0.624 -11.969 1.753 1.00 86.94 104 ALA A CA 1
ATOM 801 C C . ALA A 1 104 ? 0.912 -12.070 1.727 1.00 86.94 104 ALA A C 1
ATOM 803 O O . ALA A 1 104 ? 1.525 -11.845 0.679 1.00 86.94 104 ALA A O 1
ATOM 804 N N . ALA A 1 105 ? 1.528 -12.443 2.852 1.00 83.75 105 ALA A N 1
ATOM 805 C CA . ALA A 1 105 ? 2.972 -12.631 2.956 1.00 83.75 105 ALA A CA 1
ATOM 806 C C . ALA A 1 105 ? 3.462 -13.820 2.111 1.00 83.75 105 ALA A C 1
ATOM 808 O O . ALA A 1 105 ? 4.404 -13.679 1.328 1.00 83.75 105 ALA A O 1
ATOM 809 N N . GLU A 1 106 ? 2.789 -14.969 2.199 1.00 85.62 106 GLU A N 1
ATOM 810 C CA . GLU A 1 106 ? 3.114 -16.157 1.398 1.00 85.62 106 GLU A CA 1
ATOM 811 C C . GLU A 1 106 ? 2.929 -15.909 -0.105 1.00 85.62 106 GLU A C 1
ATOM 813 O O . GLU A 1 106 ? 3.754 -16.311 -0.934 1.00 85.62 106 GLU A O 1
ATOM 818 N N . HIS A 1 107 ? 1.868 -15.191 -0.482 1.00 81.31 107 HIS A N 1
ATOM 819 C CA . HIS A 1 107 ? 1.626 -14.818 -1.871 1.00 81.31 107 HIS A CA 1
ATOM 820 C C . HIS A 1 107 ? 2.746 -13.935 -2.434 1.00 81.31 107 HIS A C 1
ATOM 822 O O . HIS A 1 107 ? 3.196 -14.134 -3.563 1.00 81.31 107 HIS A O 1
ATOM 828 N N . ALA A 1 108 ? 3.230 -12.976 -1.644 1.00 79.31 108 ALA A N 1
ATOM 829 C CA . ALA A 1 108 ? 4.333 -12.116 -2.046 1.00 79.31 108 ALA A CA 1
ATOM 830 C C . ALA A 1 108 ? 5.664 -12.873 -2.149 1.00 79.31 108 ALA A C 1
ATOM 832 O O . ALA A 1 108 ? 6.439 -12.612 -3.069 1.00 79.31 108 ALA A O 1
ATOM 833 N N . ALA A 1 109 ? 5.911 -13.847 -1.270 1.00 78.38 109 ALA A N 1
ATOM 834 C CA . ALA A 1 109 ? 7.110 -14.682 -1.318 1.00 78.38 109 ALA A CA 1
ATOM 835 C C . ALA A 1 109 ? 7.118 -15.621 -2.539 1.00 78.38 109 ALA A C 1
ATOM 837 O O . ALA A 1 109 ? 8.130 -15.744 -3.222 1.00 78.38 109 ALA A O 1
ATOM 838 N N . SER A 1 110 ? 5.977 -16.230 -2.869 1.00 77.25 110 SER A N 1
ATOM 839 C CA . SER A 1 110 ? 5.864 -17.179 -3.991 1.00 77.25 110 SER A CA 1
ATOM 840 C C . SER A 1 110 ? 5.896 -16.532 -5.380 1.00 77.25 110 SER A C 1
ATOM 842 O O . SER A 1 110 ? 6.189 -17.213 -6.358 1.00 77.25 110 SER A O 1
ATOM 844 N N . ARG A 1 111 ? 5.593 -15.231 -5.485 1.00 68.50 111 ARG A N 1
ATOM 845 C CA . ARG A 1 111 ? 5.544 -14.483 -6.758 1.00 68.50 111 ARG A CA 1
ATOM 846 C C . ARG A 1 111 ? 6.649 -13.447 -6.941 1.00 68.50 111 ARG A C 1
ATOM 848 O O . ARG A 1 111 ? 6.649 -12.733 -7.940 1.00 68.50 111 ARG A O 1
ATOM 855 N N . SER A 1 112 ? 7.553 -13.339 -5.972 1.00 57.59 112 SER A N 1
ATOM 856 C CA . SER A 1 112 ? 8.781 -12.546 -6.088 1.00 57.59 112 SER A CA 1
ATOM 857 C C . SER A 1 112 ? 9.990 -13.372 -6.554 1.00 57.59 112 SER A C 1
ATOM 859 O O . SER A 1 112 ? 11.046 -12.788 -6.790 1.00 57.59 112 SER A O 1
ATOM 861 N N . SER A 1 113 ? 9.823 -14.697 -6.698 1.00 42.97 113 SER A N 1
ATOM 862 C CA . SER A 1 113 ? 10.777 -15.642 -7.311 1.00 42.97 113 SER A CA 1
ATOM 863 C C . SER A 1 113 ? 10.495 -15.837 -8.797 1.00 42.97 113 SER A C 1
ATOM 865 O O . SER A 1 113 ? 11.475 -16.016 -9.551 1.00 42.97 113 SER A O 1
#

Radius of gyration: 14.01 Å; chains: 1; bounding box: 36×28×34 Å

pLDDT: mean 87.35, std 8.4, range [42.97, 94.56]

InterPro domains:
  IPR019361 Histone PARylation factor 1 [PF10228] (1-111)
  IPR019361 Histone PARylation factor 1 [PTHR13386] (1-112)

Foldseek 3Di:
DDDDWDADPVVRAAADEFPPDDPRVLVLVCCCVVDDPVSNPVSVVVVVVRLVVCVVSVVVNNLRHLCRVLVVQVVRDLCCLLVSLVSQLSSCVSRVNNVSNVVSVVSSVVSVD

Secondary structure (DSSP, 8-state):
-------BTTTTBS----SS-THHHHHHHHHHHHS-GGGSHHHHHHHHHHHHHHHHHHHTT-HHHHHHHHHHHHHH-GGGHHHHHHHHHHHHHHTT-HHHHHHHHHHHHHH--